Protein AF-A0A142VB92-F1 (afdb_monomer_lite)

Sequence (107 aa):
MKLERKHGIGIMALSCLILTGAVLIFISVPDWGNFIGSYFQGVNPDEYSPQVAPLLSTWKSLFSPLLAQVGGYMKAAGIFGGCALSIMGLIAMFVGINIVRQSAKSI

pLDDT: mean 87.99, std 8.46, range [51.44, 96.62]

Organism: NCBI:txid61435

Secondary structure (DSSP, 8-state):
-PPPHHHHHHHHHHHHHHHHHHHHHHHHHHHHHHHHHHTTTT--GGGS-TTTHHHHHHHHHHHHHHHHHHHHHHHHHHHHHHHHHHHHHHHHHHHHHHHHHHHHTT-

Structure (mmCIF, N/CA/C/O backbone):
data_AF-A0A142VB92-F1
#
_entry.id   AF-A0A142VB92-F1
#
loop_
_atom_site.group_PDB
_atom_site.id
_atom_site.type_symbol
_atom_site.label_atom_id
_atom_site.label_alt_id
_atom_sit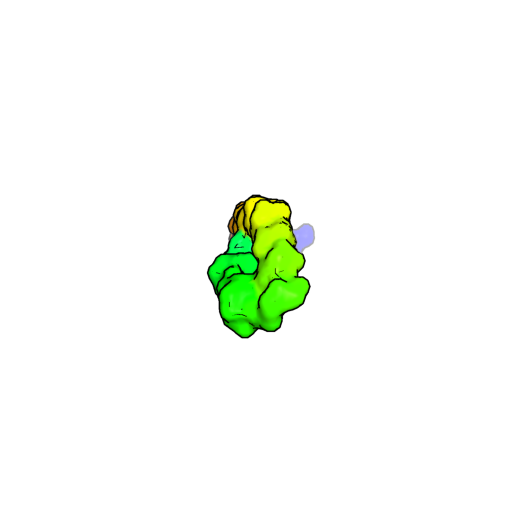e.label_comp_id
_atom_site.label_asym_id
_atom_site.label_entity_id
_atom_site.label_seq_id
_atom_site.pdbx_PDB_ins_code
_atom_site.Cartn_x
_atom_site.Cartn_y
_atom_site.Cartn_z
_atom_site.occupancy
_atom_site.B_iso_or_equiv
_atom_site.auth_seq_id
_atom_site.auth_comp_id
_atom_site.auth_asym_id
_atom_site.auth_atom_id
_atom_site.pdbx_PDB_model_num
ATOM 1 N N . MET A 1 1 ? -21.132 11.932 30.381 1.00 51.44 1 MET A N 1
ATOM 2 C CA . MET A 1 1 ? -21.946 11.028 29.534 1.00 51.44 1 MET A CA 1
ATOM 3 C C . MET A 1 1 ? -21.346 9.631 29.589 1.00 51.44 1 MET A C 1
ATOM 5 O O . MET A 1 1 ? -20.158 9.509 29.322 1.00 51.44 1 MET A O 1
ATOM 9 N N . LYS A 1 2 ? -22.111 8.593 29.954 1.00 62.03 2 LYS A N 1
ATOM 10 C CA . LYS A 1 2 ? -21.659 7.200 29.781 1.00 62.03 2 LYS A CA 1
ATOM 11 C C . LYS A 1 2 ? -21.775 6.857 28.295 1.00 62.03 2 LYS A C 1
ATOM 13 O O . LYS A 1 2 ? -22.870 6.941 27.751 1.00 62.03 2 LYS A O 1
ATOM 18 N 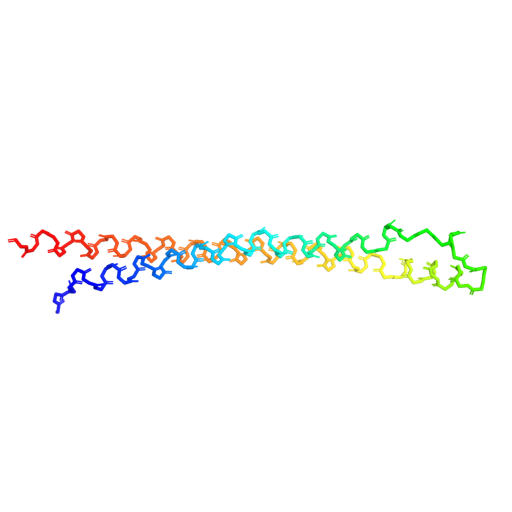N . LEU A 1 3 ? -20.669 6.509 27.636 1.00 72.25 3 LEU A N 1
ATOM 19 C CA . LEU A 1 3 ? -20.750 5.965 26.282 1.00 72.25 3 LEU A CA 1
ATOM 20 C C . LEU A 1 3 ? -21.406 4.585 26.339 1.00 72.25 3 LEU A C 1
ATOM 22 O O . LEU A 1 3 ? -20.942 3.693 27.050 1.00 72.25 3 LEU A O 1
ATOM 26 N N . GLU A 1 4 ? -22.481 4.410 25.577 1.00 84.19 4 GLU A N 1
ATOM 27 C CA . GLU A 1 4 ? -23.130 3.107 25.466 1.00 84.19 4 GLU A CA 1
ATOM 28 C C . GLU A 1 4 ? -22.254 2.110 24.703 1.00 84.19 4 GLU A C 1
ATOM 30 O O . GLU A 1 4 ? -21.532 2.476 23.771 1.00 84.19 4 GLU A O 1
ATOM 35 N N . ARG A 1 5 ? -22.413 0.821 25.021 1.00 84.94 5 ARG A N 1
ATOM 36 C CA . ARG A 1 5 ? -21.722 -0.299 24.364 1.00 84.94 5 ARG A CA 1
ATOM 37 C C . ARG A 1 5 ? -21.826 -0.270 22.832 1.00 84.94 5 ARG A C 1
ATOM 39 O O . ARG A 1 5 ? -20.873 -0.644 22.153 1.00 84.94 5 ARG A O 1
ATOM 46 N N . LYS A 1 6 ? -22.953 0.212 22.291 1.00 87.94 6 LYS A N 1
ATOM 47 C CA . LYS A 1 6 ? -23.203 0.354 20.845 1.00 87.94 6 LYS A CA 1
ATOM 48 C C . LYS A 1 6 ? -22.173 1.255 20.153 1.00 87.94 6 LYS A C 1
ATOM 50 O O . LYS A 1 6 ? -21.732 0.932 19.056 1.00 87.94 6 LYS A O 1
ATOM 55 N N . HIS A 1 7 ? -21.729 2.325 20.816 1.00 88.00 7 HIS A N 1
ATOM 56 C CA . HIS A 1 7 ? -20.701 3.224 20.285 1.00 88.00 7 HIS A CA 1
ATOM 57 C C . HIS A 1 7 ? -19.342 2.525 20.195 1.00 88.00 7 HIS A C 1
ATOM 59 O O . HIS A 1 7 ? -18.650 2.653 19.190 1.00 88.00 7 HIS A O 1
ATOM 65 N N . GLY A 1 8 ? -18.984 1.731 21.210 1.00 87.56 8 GLY A N 1
ATOM 66 C CA . GLY A 1 8 ? -17.751 0.943 21.194 1.00 87.56 8 GLY A CA 1
ATOM 67 C C . GLY A 1 8 ? -17.730 -0.083 20.057 1.00 87.56 8 GLY A C 1
ATOM 68 O O . GLY A 1 8 ? -16.736 -0.178 19.344 1.00 87.56 8 GLY A O 1
ATOM 69 N N . ILE A 1 9 ? -18.851 -0.778 19.823 1.00 91.31 9 ILE A N 1
ATOM 70 C CA . ILE A 1 9 ? -19.001 -1.707 18.689 1.00 91.31 9 ILE A CA 1
ATOM 71 C C . ILE A 1 9 ? -18.878 -0.966 17.350 1.00 91.31 9 ILE A C 1
ATOM 73 O O . ILE A 1 9 ? -18.169 -1.434 16.464 1.00 91.31 9 ILE A O 1
ATOM 77 N N . GLY A 1 10 ? -19.511 0.204 17.209 1.00 92.88 10 GLY A N 1
ATOM 78 C CA . GLY A 1 10 ? -19.402 1.022 15.997 1.00 92.88 10 GLY A CA 1
ATOM 79 C C . GLY A 1 10 ? -17.961 1.448 15.693 1.00 92.88 10 GLY A C 1
ATOM 80 O O . GLY A 1 10 ? -17.509 1.334 14.556 1.00 92.88 10 GLY A O 1
ATOM 81 N N . ILE A 1 11 ? -17.208 1.856 16.717 1.00 92.88 11 ILE A N 1
ATOM 82 C CA . ILE A 1 11 ? -15.789 2.220 16.584 1.00 92.88 11 ILE A CA 1
ATOM 83 C C . ILE A 1 11 ? -14.937 1.003 16.187 1.00 92.88 11 ILE A C 1
ATOM 85 O O . ILE A 1 11 ? -14.054 1.129 15.341 1.00 92.88 11 ILE A O 1
ATOM 89 N N . MET A 1 12 ? -15.216 -0.179 16.746 1.00 92.88 12 MET A N 1
ATOM 90 C CA . MET A 1 12 ? -14.535 -1.420 16.350 1.00 92.88 12 MET A CA 1
ATOM 91 C C . MET A 1 12 ? -14.863 -1.833 14.907 1.00 92.88 12 MET A C 1
ATOM 93 O O . MET A 1 12 ? -13.997 -2.324 14.193 1.00 92.88 12 MET A O 1
ATOM 97 N N . ALA A 1 13 ? -16.097 -1.628 14.442 1.00 94.94 13 ALA A N 1
ATOM 98 C CA . ALA A 1 13 ? -16.445 -1.894 13.047 1.00 94.94 13 ALA A CA 1
ATOM 99 C C . ALA A 1 13 ? -15.692 -0.946 12.097 1.00 94.94 13 ALA A C 1
ATOM 101 O O . ALA A 1 13 ? -15.120 -1.389 11.101 1.00 94.94 13 ALA A O 1
ATOM 102 N N . LEU A 1 14 ? -15.626 0.345 12.439 1.00 94.25 14 LEU A N 1
ATOM 103 C CA . LEU A 1 14 ? -14.852 1.327 11.682 1.00 94.25 14 LEU A CA 1
ATOM 104 C C . LEU A 1 14 ? -13.357 0.981 11.659 1.00 94.25 14 LEU A C 1
ATOM 106 O O . LEU A 1 14 ? -12.726 1.087 10.609 1.00 94.25 14 LEU A O 1
ATOM 110 N N . SER A 1 15 ? -12.786 0.532 12.780 1.00 94.56 15 SER A N 1
ATOM 111 C CA . SER A 1 15 ? -11.376 0.137 12.818 1.00 94.56 15 SER A CA 1
ATOM 112 C C . SER A 1 15 ? -11.087 -1.057 11.908 1.00 94.56 15 SER A C 1
ATOM 114 O O . SER A 1 15 ? -10.092 -1.031 11.186 1.00 94.56 15 SER A O 1
ATOM 116 N N . CYS A 1 16 ? -11.974 -2.056 11.861 1.00 95.19 16 CYS A N 1
ATOM 117 C CA . CYS A 1 16 ? -11.867 -3.169 10.916 1.00 95.19 16 CYS A CA 1
ATOM 118 C C . CYS A 1 16 ? -11.870 -2.690 9.458 1.00 95.19 16 CYS A C 1
ATOM 120 O O . CYS A 1 16 ? -11.076 -3.182 8.654 1.00 95.19 16 CYS A O 1
ATOM 122 N N . LEU A 1 17 ? -12.718 -1.716 9.109 1.00 96.31 17 LEU A N 1
ATOM 123 C CA . LEU A 1 17 ? -12.743 -1.141 7.760 1.00 96.31 17 LEU A CA 1
ATOM 124 C C . LEU A 1 17 ? -11.436 -0.410 7.429 1.00 96.31 17 LEU A C 1
ATOM 126 O O . LEU A 1 17 ? -10.878 -0.618 6.352 1.00 96.31 17 LEU A O 1
ATOM 130 N N . ILE A 1 18 ? -10.907 0.386 8.363 1.00 95.00 18 ILE A N 1
ATOM 131 C CA . ILE A 1 18 ? -9.627 1.093 8.190 1.00 95.00 18 ILE A CA 1
ATOM 132 C C . ILE A 1 18 ? -8.476 0.097 8.002 1.00 95.00 18 ILE A C 1
ATOM 134 O O . ILE A 1 18 ? -7.668 0.260 7.088 1.00 95.00 18 ILE A O 1
ATOM 138 N N . LEU A 1 19 ? -8.416 -0.954 8.825 1.00 95.44 19 LEU A N 1
ATOM 139 C CA . LEU A 1 19 ? -7.394 -2.000 8.719 1.00 95.44 19 LEU A CA 1
ATOM 140 C C . LEU A 1 19 ? -7.500 -2.766 7.397 1.00 95.44 19 LEU A C 1
ATOM 142 O O . LEU A 1 19 ? -6.484 -3.042 6.766 1.00 95.44 19 LEU A O 1
ATOM 146 N N . THR A 1 20 ? -8.720 -3.046 6.938 1.00 95.81 20 THR A N 1
ATOM 147 C CA . THR A 1 20 ? -8.947 -3.656 5.619 1.00 95.81 20 THR A CA 1
ATOM 148 C C . THR A 1 20 ? -8.414 -2.750 4.508 1.00 95.81 20 THR A C 1
ATOM 150 O O . THR A 1 20 ? -7.687 -3.212 3.631 1.00 95.81 20 THR A O 1
ATOM 153 N N . GLY A 1 21 ? -8.694 -1.445 4.576 1.00 93.94 21 GLY A N 1
ATOM 154 C CA . GLY A 1 21 ? -8.138 -0.459 3.647 1.00 93.94 21 GLY A CA 1
ATOM 155 C C . GLY A 1 21 ? -6.607 -0.404 3.672 1.00 93.94 21 GLY A C 1
ATOM 156 O O . GLY A 1 21 ? -5.979 -0.342 2.617 1.00 93.94 21 GLY A O 1
ATOM 157 N N . ALA A 1 22 ? -5.995 -0.499 4.856 1.00 94.25 22 ALA A N 1
ATOM 158 C CA . ALA A 1 22 ? -4.542 -0.551 4.997 1.00 94.25 22 ALA A CA 1
ATOM 159 C C . ALA A 1 22 ? -3.942 -1.777 4.287 1.00 94.25 22 ALA A C 1
ATOM 161 O O . ALA A 1 22 ? -2.970 -1.641 3.546 1.00 94.25 22 ALA A O 1
ATOM 162 N N . VAL A 1 23 ? -4.556 -2.954 4.452 1.00 94.56 23 VAL A N 1
ATOM 163 C CA . VAL A 1 23 ? -4.147 -4.187 3.755 1.00 94.56 23 VAL A CA 1
ATOM 164 C C . VAL A 1 23 ? -4.280 -4.036 2.240 1.00 94.56 23 VAL A C 1
ATOM 166 O O . VAL A 1 23 ? -3.350 -4.374 1.510 1.00 94.56 23 VAL A O 1
ATOM 169 N N . LEU A 1 24 ? -5.392 -3.474 1.757 1.00 94.88 24 LEU A N 1
ATOM 170 C CA . LEU A 1 24 ? -5.583 -3.229 0.324 1.00 94.88 24 LEU A CA 1
ATOM 171 C C . LEU A 1 24 ? -4.510 -2.298 -0.249 1.00 94.88 24 LEU A C 1
ATOM 173 O O . LEU A 1 24 ? -4.044 -2.530 -1.365 1.00 94.88 24 LEU A O 1
ATOM 177 N N . ILE A 1 25 ? -4.090 -1.281 0.508 1.00 93.06 25 ILE A N 1
ATOM 178 C CA . ILE A 1 25 ? -3.014 -0.364 0.108 1.00 93.06 25 ILE A CA 1
ATOM 179 C C . ILE A 1 25 ? -1.659 -1.071 0.084 1.00 93.06 25 ILE A C 1
ATOM 181 O O . ILE A 1 25 ? -0.915 -0.888 -0.880 1.00 93.06 25 ILE A O 1
ATOM 185 N N . PHE A 1 26 ? -1.353 -1.901 1.087 1.00 91.81 26 PHE A N 1
ATOM 186 C CA . PHE A 1 26 ? -0.105 -2.670 1.131 1.00 91.81 26 PHE A CA 1
ATOM 187 C C . PHE A 1 26 ? 0.059 -3.632 -0.044 1.00 91.81 26 PHE A C 1
ATOM 189 O O . PHE A 1 26 ? 1.189 -3.919 -0.426 1.00 91.81 26 PHE A O 1
ATOM 196 N N . ILE A 1 27 ? -1.042 -4.119 -0.611 1.00 92.06 27 ILE A N 1
ATOM 197 C CA . ILE A 1 27 ? -1.011 -4.999 -1.780 1.00 92.06 27 ILE A CA 1
ATOM 198 C C . ILE A 1 27 ? -1.004 -4.153 -3.058 1.00 92.06 27 ILE A C 1
ATOM 200 O O . ILE A 1 27 ? -0.049 -4.161 -3.830 1.00 92.06 27 ILE A O 1
ATOM 204 N N . SER A 1 28 ? -2.045 -3.343 -3.247 1.00 92.56 28 SER A N 1
ATOM 205 C CA . SER A 1 28 ? -2.323 -2.714 -4.541 1.00 92.56 28 SER A CA 1
ATOM 206 C C . SER A 1 28 ? -1.280 -1.667 -4.926 1.00 92.56 28 SER A C 1
ATOM 208 O O . SER A 1 28 ? -0.876 -1.598 -6.083 1.00 92.56 28 SER A O 1
ATOM 210 N N . VAL A 1 29 ? -0.838 -0.824 -3.986 1.00 92.00 29 VAL A N 1
ATOM 211 C CA . VAL A 1 29 ? 0.049 0.302 -4.325 1.00 92.00 29 VAL A CA 1
ATOM 212 C C . VAL A 1 29 ? 1.461 -0.179 -4.690 1.00 92.00 29 VAL A C 1
ATOM 214 O O . VAL A 1 29 ? 1.980 0.264 -5.721 1.00 92.00 29 VAL A O 1
ATOM 217 N N . PRO A 1 30 ? 2.093 -1.102 -3.936 1.00 90.81 30 PRO A N 1
ATOM 218 C CA . PRO A 1 30 ? 3.363 -1.686 -4.352 1.00 90.81 30 PRO A CA 1
ATOM 219 C C . PRO A 1 30 ? 3.285 -2.468 -5.664 1.00 90.81 30 PRO A C 1
ATOM 221 O O . PRO A 1 30 ? 4.221 -2.368 -6.460 1.00 90.81 30 PRO A O 1
ATOM 224 N N . ASP A 1 31 ? 2.184 -3.179 -5.924 1.00 92.25 31 ASP A N 1
ATOM 225 C CA . ASP A 1 31 ? 1.970 -3.900 -7.185 1.00 92.25 31 ASP A CA 1
ATOM 226 C C . ASP A 1 31 ? 1.887 -2.949 -8.382 1.00 92.25 31 ASP A C 1
ATOM 228 O O . ASP A 1 31 ? 2.564 -3.157 -9.392 1.00 92.25 31 ASP A O 1
ATOM 232 N N . TRP A 1 32 ? 1.162 -1.837 -8.248 1.00 91.12 32 TRP A N 1
ATOM 233 C CA . TRP A 1 32 ? 1.170 -0.774 -9.255 1.00 91.12 32 TRP A CA 1
ATOM 234 C C . TRP A 1 32 ? 2.563 -0.166 -9.448 1.00 91.12 32 TRP A C 1
ATOM 236 O O . TRP A 1 32 ? 2.985 0.071 -10.581 1.00 91.12 32 TRP A O 1
ATOM 246 N N . GLY A 1 33 ? 3.313 0.044 -8.364 1.00 90.00 33 GLY A N 1
ATOM 247 C CA . GLY A 1 33 ? 4.694 0.519 -8.446 1.00 90.00 33 GLY A CA 1
ATOM 248 C C . GLY A 1 33 ? 5.635 -0.480 -9.134 1.00 90.00 33 GLY A C 1
ATOM 249 O O . GLY A 1 33 ? 6.527 -0.072 -9.877 1.00 90.00 33 GLY A O 1
ATOM 250 N N . ASN A 1 34 ? 5.438 -1.786 -8.924 1.00 90.62 34 ASN A N 1
ATOM 251 C CA . ASN A 1 34 ? 6.144 -2.850 -9.646 1.00 90.62 34 ASN A CA 1
ATOM 252 C C . ASN A 1 34 ? 5.838 -2.792 -11.142 1.00 90.62 34 ASN A C 1
ATOM 254 O O . ASN A 1 34 ? 6.770 -2.759 -11.942 1.00 90.62 34 ASN A O 1
ATOM 258 N N . PHE A 1 35 ? 4.554 -2.737 -11.497 1.00 90.50 35 PHE A N 1
ATOM 259 C CA . PHE A 1 35 ? 4.092 -2.694 -12.882 1.00 90.50 35 PHE A CA 1
ATOM 260 C C . PHE A 1 35 ? 4.656 -1.492 -13.646 1.00 90.50 35 PHE A C 1
ATOM 262 O O . PHE A 1 35 ? 5.206 -1.642 -14.735 1.00 90.50 35 PHE A O 1
ATOM 269 N N . ILE A 1 36 ? 4.575 -0.296 -13.058 1.00 89.25 36 ILE A N 1
ATOM 270 C CA . ILE A 1 36 ? 5.099 0.919 -13.690 1.00 89.25 36 ILE A CA 1
ATOM 271 C C . ILE A 1 36 ? 6.620 0.831 -13.839 1.00 89.25 36 ILE A C 1
ATOM 273 O O . ILE A 1 36 ? 7.150 1.124 -14.910 1.00 89.25 36 ILE A O 1
ATOM 277 N N . GLY A 1 37 ? 7.327 0.371 -12.803 1.00 88.69 37 GLY A N 1
ATOM 278 C CA . GLY A 1 37 ? 8.783 0.249 -12.839 1.00 88.69 37 GLY A CA 1
ATOM 279 C C . GLY A 1 37 ? 9.307 -0.770 -13.856 1.00 88.69 37 GLY A C 1
ATOM 280 O O . GLY A 1 37 ? 10.422 -0.608 -14.353 1.00 88.69 37 GLY A O 1
ATOM 281 N N . SER A 1 38 ? 8.518 -1.793 -14.195 1.00 88.25 38 SER A N 1
ATOM 282 C CA . SER A 1 38 ? 8.890 -2.832 -15.163 1.00 88.25 38 SER A CA 1
ATOM 283 C C . SER A 1 38 ? 8.324 -2.615 -16.570 1.00 88.25 38 SER A C 1
ATOM 285 O O . SER A 1 38 ? 8.643 -3.398 -17.465 1.00 88.25 38 SER A O 1
ATOM 287 N N . TYR A 1 39 ? 7.554 -1.545 -16.805 1.00 86.19 39 TYR A N 1
ATOM 288 C CA . TYR A 1 39 ? 6.798 -1.326 -18.046 1.00 86.19 39 TYR A CA 1
ATOM 289 C C . TYR A 1 39 ? 7.630 -1.508 -19.329 1.00 86.19 39 TYR A C 1
ATOM 291 O O . TYR A 1 39 ? 7.210 -2.193 -20.257 1.00 86.19 39 TYR A O 1
ATOM 299 N N . PHE A 1 40 ? 8.849 -0.958 -19.374 1.00 83.44 40 PHE A N 1
ATOM 300 C CA . PHE A 1 40 ? 9.735 -1.077 -20.541 1.00 83.44 40 PHE A CA 1
ATOM 301 C C . PHE A 1 40 ? 10.691 -2.279 -20.506 1.00 83.44 40 PHE A C 1
ATOM 303 O O . PHE A 1 40 ? 11.392 -2.526 -21.491 1.00 83.44 40 PHE A O 1
ATOM 310 N N . GLN A 1 41 ? 10.745 -3.040 -19.410 1.00 80.06 41 GLN A N 1
ATOM 311 C CA . GLN A 1 41 ? 11.625 -4.211 -19.314 1.00 80.06 41 GLN A CA 1
ATOM 312 C C . GLN A 1 41 ? 11.163 -5.342 -20.238 1.00 80.06 41 GLN A C 1
ATOM 314 O O . GLN A 1 41 ? 12.004 -6.005 -20.836 1.00 80.06 41 GLN A O 1
ATOM 319 N N . GLY A 1 42 ? 9.848 -5.502 -20.417 1.00 73.62 42 GLY A N 1
ATOM 320 C CA . GLY A 1 42 ? 9.263 -6.488 -21.331 1.00 73.62 42 GLY A CA 1
ATOM 321 C C . GLY A 1 42 ? 9.252 -6.069 -22.803 1.00 73.62 42 GLY A C 1
ATOM 322 O O . GLY A 1 42 ? 8.848 -6.849 -23.655 1.00 73.62 42 GLY A O 1
ATOM 323 N N . VAL A 1 43 ? 9.678 -4.844 -23.124 1.00 77.69 43 VAL A N 1
ATOM 324 C CA . VAL A 1 43 ? 9.683 -4.362 -24.505 1.00 77.69 43 VAL A CA 1
ATOM 325 C C . VAL A 1 43 ? 11.013 -4.715 -25.163 1.00 77.69 43 VAL A C 1
ATOM 327 O O . VAL A 1 43 ? 12.052 -4.131 -24.826 1.00 77.69 43 VAL A O 1
ATOM 330 N N . ASN A 1 44 ? 10.966 -5.644 -26.117 1.00 78.19 44 ASN A N 1
ATOM 331 C CA . ASN A 1 44 ? 12.070 -5.981 -27.005 1.00 78.19 44 ASN A CA 1
ATOM 332 C C . ASN A 1 44 ? 11.895 -5.260 -28.358 1.00 78.19 44 ASN A C 1
ATOM 334 O O . ASN A 1 44 ? 11.003 -5.633 -29.116 1.00 78.19 44 ASN A O 1
ATOM 338 N N . PRO A 1 45 ? 12.692 -4.222 -28.676 1.00 73.81 45 PRO A N 1
ATOM 339 C CA . PRO A 1 45 ? 12.543 -3.454 -29.916 1.00 73.81 45 PRO A CA 1
ATOM 340 C C . PRO A 1 45 ? 12.677 -4.297 -31.192 1.00 73.81 45 PRO A C 1
ATOM 342 O O . PRO A 1 45 ? 12.108 -3.920 -32.213 1.00 73.81 45 PRO A O 1
ATOM 345 N N . ASP A 1 46 ? 13.380 -5.430 -31.121 1.00 75.56 46 ASP A N 1
ATOM 346 C CA . ASP A 1 46 ? 13.657 -6.314 -32.260 1.00 75.56 46 ASP A CA 1
ATOM 347 C C . ASP A 1 46 ? 12.426 -7.118 -32.714 1.00 75.56 46 ASP A C 1
ATOM 349 O O . ASP A 1 46 ? 12.391 -7.637 -33.827 1.00 75.56 46 ASP A O 1
ATOM 353 N N . GLU A 1 47 ? 11.393 -7.199 -31.872 1.00 82.62 47 GLU A N 1
ATOM 354 C CA . GLU A 1 47 ? 10.108 -7.833 -32.199 1.00 82.62 47 GLU A CA 1
ATOM 355 C C . GLU A 1 47 ? 9.164 -6.894 -32.972 1.00 82.62 47 GLU A C 1
ATOM 357 O O . GLU A 1 47 ? 8.106 -7.315 -33.442 1.00 82.62 47 GLU A O 1
ATOM 362 N N . TYR A 1 48 ? 9.537 -5.619 -33.121 1.00 81.50 48 TYR A N 1
ATOM 363 C CA . TYR A 1 48 ? 8.737 -4.599 -33.795 1.00 81.50 48 TYR A CA 1
ATOM 364 C C . TYR A 1 48 ? 9.276 -4.299 -35.194 1.00 81.50 48 TYR A C 1
ATOM 366 O O . TYR A 1 48 ? 10.411 -4.614 -35.546 1.00 81.50 48 TYR A O 1
ATOM 374 N N . SER A 1 49 ? 8.447 -3.658 -36.022 1.00 83.81 49 SER A N 1
ATOM 375 C CA . SER A 1 49 ? 8.862 -3.288 -37.372 1.00 83.81 49 SER A CA 1
ATOM 376 C C . SER A 1 49 ? 10.114 -2.385 -37.344 1.00 83.81 49 SER A C 1
ATOM 378 O O . SER A 1 49 ? 10.244 -1.533 -36.456 1.00 83.81 49 SER A O 1
ATOM 380 N N . PRO A 1 50 ? 11.024 -2.492 -38.335 1.00 81.62 50 PRO A N 1
ATOM 381 C CA . PRO A 1 50 ? 12.299 -1.759 -38.345 1.00 81.62 50 PRO A CA 1
ATOM 382 C C . PRO A 1 50 ? 12.160 -0.230 -38.285 1.00 81.62 50 PRO A C 1
ATOM 384 O O . PRO A 1 50 ? 13.080 0.475 -37.885 1.00 81.62 50 PRO A O 1
ATOM 387 N N . GLN A 1 51 ? 11.000 0.291 -38.683 1.00 83.12 51 GLN A N 1
ATOM 388 C CA . GLN A 1 51 ? 10.667 1.717 -38.648 1.00 83.12 51 GLN A CA 1
ATOM 389 C C . GLN A 1 51 ? 10.346 2.209 -37.227 1.00 83.12 51 GLN A C 1
ATOM 391 O O . GLN A 1 51 ? 10.490 3.391 -36.929 1.00 83.12 51 GLN A O 1
ATOM 396 N N . VAL A 1 52 ? 9.913 1.303 -36.349 1.00 82.31 52 VAL A N 1
ATOM 397 C CA . VAL A 1 52 ? 9.384 1.596 -35.011 1.00 82.31 52 VAL A CA 1
ATOM 398 C C . VAL A 1 52 ? 10.403 1.225 -33.922 1.00 82.31 52 VAL A C 1
ATOM 400 O O . VAL A 1 52 ? 10.476 1.898 -32.892 1.00 82.31 52 VAL A O 1
ATOM 403 N N . ALA A 1 53 ? 11.279 0.252 -34.194 1.00 82.50 53 ALA A N 1
ATOM 404 C CA . ALA A 1 53 ? 12.401 -0.144 -33.339 1.00 82.50 53 ALA A CA 1
ATOM 405 C C . ALA A 1 53 ? 13.282 1.022 -32.815 1.00 82.50 53 ALA A C 1
ATOM 407 O O . ALA A 1 53 ? 13.505 1.087 -31.601 1.00 82.50 53 ALA A O 1
ATOM 408 N N . PRO A 1 54 ? 13.751 1.990 -33.638 1.00 83.62 54 PRO A N 1
ATOM 409 C CA . PRO A 1 54 ? 14.578 3.095 -33.134 1.00 83.62 54 PRO A CA 1
ATOM 410 C C . PRO A 1 54 ? 13.801 4.043 -32.210 1.00 83.62 54 PRO A C 1
ATOM 412 O O . PRO A 1 54 ? 14.356 4.582 -31.247 1.00 83.62 54 PRO A O 1
ATOM 415 N N . LEU A 1 55 ? 12.500 4.218 -32.462 1.00 85.19 55 LEU A N 1
ATOM 416 C CA . LEU A 1 55 ? 11.630 5.042 -31.631 1.00 85.19 55 LEU A CA 1
ATOM 417 C C . LEU A 1 55 ? 11.416 4.380 -30.261 1.00 85.19 55 LEU A C 1
ATOM 419 O O . LEU A 1 55 ? 11.613 5.028 -29.236 1.00 85.19 55 LEU A O 1
ATOM 423 N N . LEU A 1 56 ? 11.130 3.074 -30.223 1.00 84.00 56 LEU A N 1
ATOM 424 C CA . LEU A 1 56 ? 11.009 2.318 -28.969 1.00 84.00 56 LEU A CA 1
ATOM 425 C C . LEU A 1 56 ? 12.310 2.257 -28.172 1.00 84.00 56 LEU A C 1
ATOM 427 O O . LEU A 1 56 ? 12.269 2.395 -26.952 1.00 84.00 56 LEU A O 1
ATOM 431 N N . SER A 1 57 ? 13.451 2.096 -28.839 1.00 84.12 57 SER A N 1
ATOM 432 C CA . SER A 1 57 ? 14.775 2.165 -28.209 1.00 84.12 57 SER A CA 1
ATOM 433 C C . SER A 1 57 ? 14.986 3.504 -27.492 1.00 84.12 57 SER A C 1
ATOM 435 O O . SER A 1 57 ? 15.325 3.540 -26.305 1.00 84.12 57 SER A O 1
ATOM 437 N N . THR A 1 58 ? 14.683 4.608 -28.180 1.00 87.00 58 THR A N 1
ATOM 438 C CA . THR A 1 58 ? 14.824 5.964 -27.634 1.00 87.00 58 THR A CA 1
ATOM 439 C C . THR A 1 58 ? 13.890 6.178 -26.443 1.00 87.00 58 THR A C 1
ATOM 441 O O . THR A 1 58 ? 14.313 6.648 -25.387 1.00 87.00 58 THR A O 1
ATOM 444 N N . TRP A 1 59 ? 12.626 5.773 -26.572 1.00 86.56 59 TRP A N 1
ATOM 445 C CA . TRP A 1 59 ? 11.641 5.885 -25.496 1.00 86.56 59 TRP A CA 1
ATOM 446 C C . TRP A 1 59 ? 12.008 5.031 -24.283 1.00 86.56 59 TRP A C 1
ATOM 448 O O . TRP A 1 59 ? 11.952 5.516 -23.153 1.00 86.56 59 TRP A O 1
ATOM 458 N N . LYS A 1 60 ? 12.450 3.790 -24.503 1.00 86.38 60 LYS A N 1
ATOM 459 C CA . LYS A 1 60 ? 12.933 2.903 -23.443 1.00 86.38 60 LYS A CA 1
ATOM 460 C C . LYS A 1 60 ? 14.115 3.530 -22.708 1.00 86.38 60 LYS A C 1
ATOM 462 O O . LYS A 1 60 ? 14.099 3.574 -21.482 1.00 86.38 60 LYS A O 1
ATOM 467 N N . SER A 1 61 ? 15.096 4.075 -23.425 1.00 87.31 61 S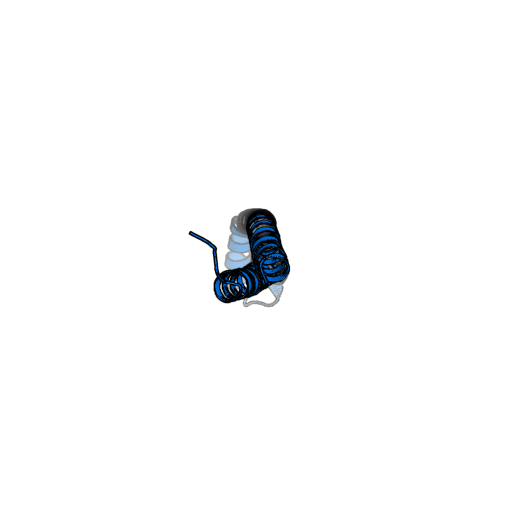ER A N 1
ATOM 468 C CA . SER A 1 61 ? 16.261 4.714 -22.803 1.00 87.31 61 SER A CA 1
ATOM 469 C C . SER A 1 61 ? 15.893 5.941 -21.965 1.00 87.31 61 SER A C 1
ATOM 471 O O . SER A 1 61 ? 16.475 6.144 -20.901 1.00 87.31 61 SER A O 1
ATOM 473 N N . LEU A 1 62 ? 14.956 6.767 -22.435 1.00 88.50 62 LEU A N 1
ATOM 474 C CA . LEU A 1 62 ? 14.586 8.012 -21.758 1.00 88.50 62 LEU A CA 1
ATOM 475 C C . LEU A 1 62 ? 13.649 7.773 -20.570 1.00 88.50 62 LEU A C 1
ATOM 477 O O . LEU A 1 62 ? 13.851 8.333 -19.493 1.00 88.50 62 LEU A O 1
ATOM 481 N N . PHE A 1 63 ? 12.628 6.936 -20.750 1.00 89.44 63 PHE A N 1
ATOM 482 C CA . PHE A 1 63 ? 11.552 6.790 -19.772 1.00 89.44 63 PHE A CA 1
ATOM 483 C C . PHE A 1 63 ? 11.747 5.620 -18.810 1.00 89.44 63 PHE A C 1
ATOM 485 O O . PHE A 1 63 ? 11.216 5.678 -17.704 1.00 89.44 63 PHE A O 1
ATOM 492 N N . SER A 1 64 ? 12.522 4.583 -19.150 1.00 88.50 64 SER A N 1
ATOM 493 C CA . SER A 1 64 ? 12.759 3.462 -18.226 1.00 88.50 64 SER A CA 1
ATOM 494 C C . SER A 1 64 ? 13.329 3.880 -16.861 1.00 88.50 64 SER A C 1
ATOM 496 O O . SER A 1 64 ? 12.795 3.399 -15.860 1.00 88.50 64 SER A O 1
ATOM 498 N N . PRO A 1 65 ? 14.363 4.743 -16.748 1.00 90.12 65 PRO A N 1
ATOM 499 C CA . PRO A 1 65 ? 14.863 5.154 -15.434 1.00 90.12 65 PRO A CA 1
ATOM 500 C C . PRO A 1 65 ? 13.832 5.990 -14.666 1.00 90.12 65 PRO A C 1
ATOM 502 O O . PRO A 1 65 ? 13.666 5.806 -13.460 1.00 90.12 65 PRO A O 1
ATOM 505 N N . LEU A 1 66 ? 13.085 6.849 -15.368 1.00 90.44 66 LEU A N 1
ATOM 506 C CA . LEU A 1 66 ? 12.027 7.661 -14.772 1.00 90.44 66 LEU A CA 1
ATOM 507 C C . LEU A 1 66 ? 10.912 6.778 -14.198 1.00 90.44 66 LEU A C 1
ATOM 509 O O . LEU A 1 66 ? 10.523 6.947 -13.045 1.00 90.44 66 LEU A O 1
ATOM 513 N N . LEU A 1 67 ? 10.423 5.807 -14.971 1.00 91.12 67 LEU A N 1
ATOM 514 C CA . LEU A 1 67 ? 9.369 4.896 -14.529 1.00 91.12 67 LEU A CA 1
ATOM 515 C C . LEU A 1 67 ? 9.835 3.983 -13.392 1.00 91.12 67 LEU A C 1
ATOM 517 O O . LEU A 1 67 ? 9.070 3.750 -12.458 1.00 91.12 67 LEU A O 1
ATOM 521 N N . ALA A 1 68 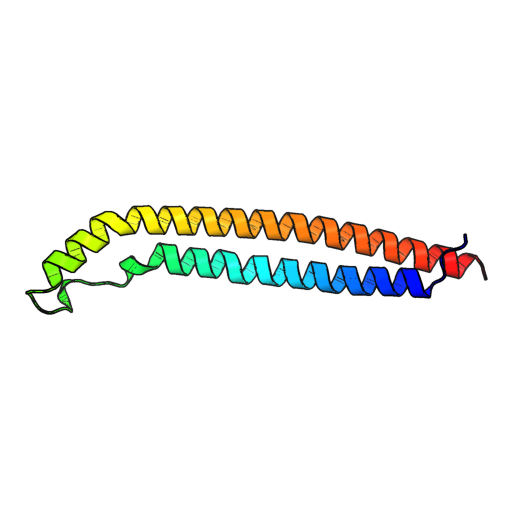? 11.088 3.522 -13.414 1.00 91.56 68 ALA A N 1
ATOM 522 C CA . ALA A 1 68 ? 11.667 2.776 -12.298 1.00 91.56 68 ALA A CA 1
ATOM 523 C C . ALA A 1 68 ? 11.676 3.610 -11.006 1.00 91.56 68 ALA A C 1
ATOM 525 O O . ALA A 1 68 ? 11.306 3.112 -9.939 1.00 91.56 68 ALA A O 1
ATOM 526 N N . GLN A 1 69 ? 12.033 4.892 -11.104 1.00 93.25 69 GLN A N 1
ATOM 527 C CA . GLN A 1 69 ? 12.042 5.807 -9.967 1.00 93.25 69 GLN A CA 1
ATOM 528 C C . GLN A 1 69 ? 10.623 6.107 -9.458 1.00 93.25 69 GLN A C 1
ATOM 530 O O . GLN A 1 69 ? 10.373 6.023 -8.254 1.00 93.25 69 GLN A O 1
ATOM 535 N N . VAL A 1 70 ? 9.674 6.384 -10.359 1.00 92.12 70 VAL A N 1
ATOM 536 C CA . VAL A 1 70 ? 8.253 6.582 -10.019 1.00 92.12 70 VAL A CA 1
ATOM 537 C C . VAL A 1 70 ? 7.679 5.334 -9.350 1.00 92.12 70 VAL A C 1
ATOM 539 O O . VAL A 1 70 ? 7.065 5.436 -8.289 1.00 92.12 70 VAL A O 1
ATOM 542 N N . GLY A 1 71 ? 7.942 4.150 -9.907 1.00 91.31 71 GLY A N 1
ATOM 543 C CA . GLY A 1 71 ? 7.535 2.875 -9.324 1.00 91.31 71 GLY A CA 1
ATOM 544 C C . GLY A 1 71 ? 8.112 2.654 -7.923 1.00 91.31 71 GLY A C 1
ATOM 545 O O . GLY A 1 71 ? 7.405 2.203 -7.020 1.00 91.31 71 GLY A O 1
ATOM 546 N N . GLY A 1 72 ? 9.373 3.040 -7.705 1.00 91.19 72 GLY A N 1
ATOM 547 C CA . GLY A 1 72 ? 10.015 3.042 -6.389 1.00 91.19 72 GLY A CA 1
ATOM 548 C C . GLY A 1 72 ? 9.324 3.967 -5.381 1.00 91.19 72 GLY A C 1
ATOM 549 O O . GLY A 1 72 ? 9.002 3.536 -4.271 1.00 91.19 72 GLY A O 1
ATOM 550 N N . TYR A 1 73 ? 9.034 5.214 -5.767 1.00 93.31 73 TYR A N 1
ATOM 551 C CA . TYR A 1 73 ? 8.324 6.160 -4.899 1.00 93.31 73 TYR A CA 1
ATOM 552 C C . TYR A 1 73 ? 6.899 5.714 -4.584 1.00 93.31 73 TYR A C 1
ATOM 554 O O . TYR A 1 73 ? 6.464 5.842 -3.441 1.00 93.31 73 TYR A O 1
ATOM 562 N N . MET A 1 74 ? 6.188 5.140 -5.556 1.00 91.75 74 MET A N 1
ATOM 563 C CA . MET A 1 74 ? 4.849 4.599 -5.332 1.00 91.75 74 MET A CA 1
ATOM 564 C C . MET A 1 74 ? 4.863 3.481 -4.292 1.00 91.75 74 MET A C 1
ATOM 566 O O . MET A 1 74 ? 4.057 3.512 -3.365 1.00 91.75 74 MET A O 1
ATOM 570 N N . LYS A 1 75 ? 5.816 2.544 -4.371 1.00 91.50 75 LYS A N 1
ATOM 571 C CA . LYS A 1 75 ? 5.984 1.504 -3.342 1.00 91.50 75 LYS A CA 1
ATOM 572 C C . LYS A 1 75 ? 6.214 2.108 -1.962 1.00 91.50 75 LYS A C 1
ATOM 574 O O . LYS A 1 75 ? 5.537 1.725 -1.012 1.00 91.50 75 LYS A O 1
ATOM 579 N N . ALA A 1 76 ? 7.135 3.066 -1.852 1.00 91.00 76 ALA A N 1
ATOM 580 C CA . ALA A 1 76 ? 7.437 3.721 -0.582 1.00 91.00 76 ALA A CA 1
ATOM 581 C C . ALA A 1 76 ? 6.207 4.444 -0.004 1.00 91.00 76 ALA A C 1
ATOM 583 O O . ALA A 1 76 ? 5.900 4.290 1.179 1.00 91.00 76 ALA A O 1
ATOM 584 N N . ALA A 1 77 ? 5.463 5.168 -0.844 1.00 91.25 77 ALA A N 1
ATOM 585 C CA . ALA A 1 77 ? 4.226 5.839 -0.456 1.00 91.25 77 ALA A CA 1
ATOM 586 C C . ALA A 1 77 ? 3.139 4.842 -0.023 1.00 91.25 77 ALA A C 1
ATOM 588 O O . ALA A 1 77 ? 2.461 5.077 0.976 1.00 91.25 77 ALA A O 1
ATOM 589 N N . GLY A 1 78 ? 3.009 3.711 -0.723 1.00 91.00 78 GLY A N 1
ATOM 590 C CA . GLY A 1 78 ? 2.095 2.628 -0.364 1.00 91.00 78 GLY A CA 1
ATOM 591 C C . GLY A 1 78 ? 2.409 2.026 1.003 1.00 91.00 78 GLY A C 1
ATOM 592 O O . GLY A 1 78 ? 1.517 1.905 1.840 1.00 91.00 78 GLY A O 1
ATOM 593 N N . ILE A 1 79 ? 3.683 1.726 1.269 1.00 92.81 79 ILE A N 1
ATOM 594 C CA . ILE A 1 79 ? 4.124 1.202 2.570 1.00 92.81 79 ILE A CA 1
ATOM 595 C C . ILE A 1 79 ? 3.860 2.227 3.677 1.00 92.81 79 ILE A C 1
ATOM 597 O O . ILE A 1 79 ? 3.279 1.890 4.708 1.00 92.81 79 ILE A O 1
ATOM 601 N N . PHE A 1 80 ? 4.240 3.488 3.465 1.00 93.88 80 PHE A N 1
ATOM 602 C CA . PHE A 1 80 ? 4.030 4.544 4.453 1.00 93.88 80 PHE A CA 1
ATOM 603 C C . PHE A 1 80 ? 2.539 4.766 4.751 1.00 93.88 80 PHE A C 1
ATOM 605 O O . PHE A 1 80 ? 2.135 4.784 5.916 1.00 93.88 80 PHE A O 1
ATOM 612 N N . GLY A 1 81 ? 1.709 4.872 3.709 1.00 91.75 81 GLY A N 1
ATOM 613 C CA . GLY A 1 81 ? 0.262 5.041 3.834 1.00 91.75 81 GLY A CA 1
ATOM 614 C C . GLY A 1 81 ? -0.414 3.852 4.521 1.00 91.75 81 GLY A C 1
ATOM 615 O O . GLY A 1 81 ? -1.227 4.048 5.427 1.00 91.75 81 GLY A O 1
ATOM 616 N N . GLY A 1 82 ? -0.029 2.624 4.160 1.00 94.00 82 GLY A N 1
ATOM 617 C CA . GLY A 1 82 ? -0.506 1.402 4.811 1.00 94.00 82 GLY A CA 1
ATOM 618 C C . GLY A 1 82 ? -0.148 1.356 6.300 1.00 94.00 82 GLY A C 1
ATOM 619 O O . GLY A 1 82 ? -1.004 1.045 7.133 1.00 94.00 82 GLY A O 1
ATOM 620 N N . CYS A 1 83 ? 1.078 1.741 6.670 1.00 94.62 83 CYS A N 1
ATOM 621 C CA . CYS A 1 83 ? 1.502 1.827 8.070 1.00 94.62 83 CYS A CA 1
ATOM 622 C C . CYS A 1 83 ? 0.698 2.876 8.847 1.00 94.62 83 CYS A C 1
ATOM 624 O O . CYS A 1 83 ? 0.197 2.581 9.933 1.00 94.62 83 CYS A O 1
ATOM 626 N N . ALA A 1 84 ? 0.526 4.077 8.288 1.00 95.12 84 ALA A N 1
ATOM 627 C CA . ALA A 1 84 ? -0.238 5.146 8.928 1.00 95.12 84 ALA A CA 1
ATOM 628 C C . ALA A 1 84 ? -1.697 4.730 9.185 1.00 95.12 84 ALA A C 1
ATOM 630 O O . ALA A 1 84 ? -2.207 4.892 10.297 1.00 95.12 84 ALA A O 1
ATOM 631 N N . LEU A 1 85 ? -2.354 4.126 8.190 1.00 94.94 85 LEU A N 1
ATOM 632 C CA . LEU A 1 85 ? -3.717 3.608 8.332 1.00 94.94 85 LEU A CA 1
ATOM 633 C C . LEU A 1 85 ? -3.798 2.462 9.340 1.00 94.94 85 LEU A C 1
ATOM 635 O O . LEU A 1 85 ? -4.733 2.423 10.137 1.00 94.94 85 LEU A O 1
ATOM 639 N N . SER A 1 86 ? -2.805 1.572 9.359 1.00 95.75 86 SER A N 1
ATOM 640 C CA . SER A 1 86 ? -2.745 0.479 10.334 1.00 95.75 86 SER A CA 1
ATOM 641 C C . SER A 1 86 ? -2.669 1.009 11.763 1.00 95.75 86 SER A C 1
ATOM 643 O O . SER A 1 86 ? -3.421 0.558 12.624 1.00 95.75 86 SER A O 1
ATOM 645 N N . ILE A 1 87 ? -1.826 2.015 12.013 1.00 96.62 87 ILE A N 1
ATOM 646 C CA . ILE A 1 87 ? -1.713 2.663 13.326 1.00 96.62 87 ILE A CA 1
ATOM 647 C C . ILE A 1 87 ? -3.053 3.287 13.731 1.00 96.62 87 ILE A C 1
ATOM 649 O O . ILE A 1 87 ? -3.540 3.032 14.833 1.00 96.62 87 ILE A O 1
ATOM 653 N N . MET A 1 88 ? -3.687 4.055 12.839 1.00 94.50 88 MET A N 1
ATOM 654 C CA . MET A 1 88 ? -4.990 4.669 13.123 1.00 94.50 88 MET A CA 1
ATOM 655 C C . MET A 1 88 ? -6.075 3.620 13.402 1.00 94.50 88 MET A C 1
ATOM 657 O O . MET A 1 88 ? -6.843 3.765 14.356 1.00 94.50 88 MET A O 1
ATOM 661 N N . GLY A 1 89 ? -6.108 2.538 12.621 1.00 94.31 89 GLY A N 1
ATOM 662 C CA . GLY A 1 89 ? -7.022 1.417 12.824 1.00 94.31 89 GLY A CA 1
ATOM 663 C C . GLY A 1 89 ? -6.804 0.727 14.172 1.00 94.31 89 GLY A C 1
ATOM 664 O O . GLY A 1 89 ? -7.761 0.497 14.909 1.00 94.31 89 GLY A O 1
ATOM 665 N N . LEU A 1 90 ? -5.555 0.459 14.556 1.00 95.06 90 LEU A N 1
ATOM 666 C CA . LEU A 1 90 ? -5.230 -0.159 15.846 1.00 95.06 90 LEU A CA 1
ATOM 667 C C . LEU A 1 90 ? -5.607 0.736 17.036 1.00 95.06 90 LEU A C 1
ATOM 669 O O . LEU A 1 90 ? -6.164 0.239 18.017 1.00 95.06 90 LEU A O 1
ATOM 673 N N . ILE A 1 91 ? -5.377 2.050 16.940 1.00 95.25 91 ILE A N 1
ATOM 674 C CA . ILE A 1 91 ? -5.801 3.013 17.969 1.00 95.25 91 ILE A CA 1
ATOM 675 C C . ILE A 1 91 ? -7.327 3.007 18.102 1.00 95.25 91 ILE A C 1
ATOM 677 O O . ILE A 1 91 ? -7.847 2.878 19.213 1.00 95.25 91 ILE A O 1
ATOM 681 N N . ALA A 1 92 ? -8.055 3.089 16.985 1.00 93.50 92 ALA A N 1
ATOM 682 C CA . ALA A 1 92 ? -9.514 3.042 16.993 1.00 93.50 92 ALA A CA 1
ATOM 683 C C . ALA A 1 92 ? -10.031 1.722 17.589 1.00 93.50 92 ALA A C 1
ATOM 685 O O . ALA A 1 92 ? -10.925 1.732 18.436 1.00 93.50 92 ALA A O 1
ATOM 686 N N . MET A 1 93 ? -9.416 0.592 17.230 1.00 94.44 93 MET A N 1
ATOM 687 C CA . MET A 1 93 ? -9.747 -0.717 17.794 1.00 94.44 93 MET A CA 1
ATOM 688 C C . MET A 1 93 ? -9.563 -0.734 19.316 1.00 94.44 93 MET A C 1
ATOM 690 O O . MET A 1 93 ? -10.465 -1.152 20.044 1.00 94.44 93 MET A O 1
ATOM 694 N N . PHE A 1 94 ? -8.430 -0.233 19.810 1.00 94.06 94 PHE A N 1
ATOM 695 C CA . PHE A 1 94 ? -8.158 -0.149 21.242 1.00 94.06 94 PHE A CA 1
ATOM 696 C C . PHE A 1 94 ? -9.189 0.723 21.973 1.00 94.06 94 PHE A C 1
ATOM 698 O O . PHE A 1 94 ? -9.706 0.324 23.020 1.00 94.06 94 PHE A O 1
ATOM 705 N N . VAL A 1 95 ? -9.537 1.886 21.417 1.00 92.69 95 VAL A N 1
ATOM 706 C CA . VAL A 1 95 ? -10.571 2.772 21.977 1.00 92.69 95 VAL A CA 1
ATOM 707 C C . VAL A 1 95 ? -11.928 2.064 22.024 1.00 92.69 95 VAL A C 1
ATOM 709 O O . VAL A 1 95 ? -12.569 2.037 23.077 1.00 92.69 95 VAL A O 1
ATOM 712 N N . GLY A 1 96 ? -12.338 1.427 20.925 1.00 90.81 96 GLY A N 1
ATOM 713 C CA . GLY A 1 96 ? -13.595 0.684 20.840 1.00 90.81 96 GLY A CA 1
ATOM 714 C C . GLY A 1 96 ? -13.684 -0.441 21.875 1.00 90.81 96 GLY A C 1
ATOM 715 O O . GLY A 1 96 ? -14.665 -0.520 22.620 1.00 90.81 96 GLY A O 1
ATOM 716 N N . ILE A 1 97 ? -12.622 -1.244 22.012 1.00 92.44 97 ILE A N 1
ATOM 717 C CA . ILE A 1 97 ? -12.532 -2.314 23.018 1.00 92.44 97 ILE A CA 1
ATOM 718 C C . ILE A 1 97 ? -12.667 -1.749 24.436 1.00 92.44 97 ILE A C 1
ATOM 720 O O . ILE A 1 97 ? -13.408 -2.305 25.250 1.00 92.44 97 ILE A O 1
ATOM 724 N N . ASN A 1 98 ? -11.983 -0.647 24.755 1.00 91.94 98 ASN A N 1
ATOM 725 C CA . ASN A 1 98 ? -12.063 -0.048 26.089 1.00 91.94 98 ASN A CA 1
ATOM 726 C C . ASN A 1 98 ? -13.475 0.453 26.416 1.00 91.94 98 ASN A C 1
ATOM 728 O O . ASN A 1 98 ? -13.961 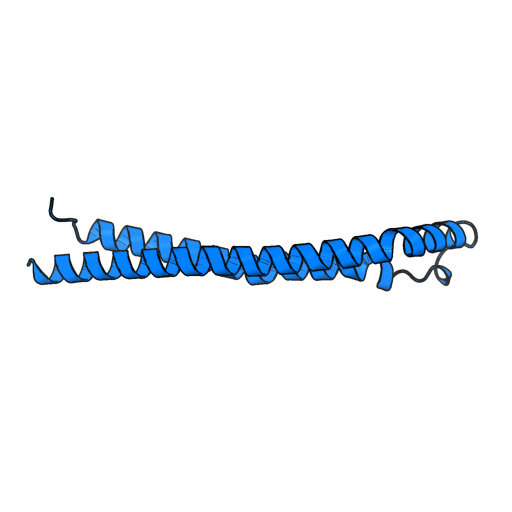0.195 27.518 1.00 91.94 98 ASN A O 1
ATOM 732 N N . ILE A 1 99 ? -14.167 1.080 25.461 1.00 89.56 99 ILE A N 1
ATOM 733 C CA . ILE A 1 99 ? -15.556 1.534 25.639 1.00 89.56 99 ILE A CA 1
ATOM 734 C C . ILE A 1 99 ? -16.494 0.342 25.882 1.00 89.56 99 ILE A C 1
ATOM 736 O O . ILE A 1 99 ? -17.327 0.368 26.796 1.00 89.56 99 ILE A O 1
ATOM 740 N N . VAL A 1 100 ? -16.342 -0.744 25.116 1.00 90.06 100 VAL A N 1
ATOM 741 C CA . VAL A 1 100 ? -17.130 -1.972 25.319 1.00 90.06 100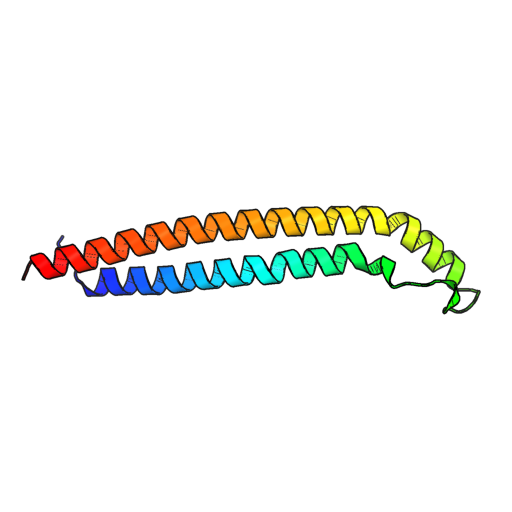 VAL A CA 1
ATOM 742 C C . VAL A 1 100 ? -16.849 -2.589 26.695 1.00 90.06 100 VAL A C 1
ATOM 744 O O . VAL A 1 100 ? -17.783 -2.983 27.393 1.00 90.06 100 VAL A O 1
ATOM 747 N N . ARG A 1 101 ? -15.586 -2.633 27.136 1.00 88.75 101 ARG A N 1
ATOM 748 C CA . ARG A 1 101 ? -15.219 -3.181 28.455 1.00 88.75 101 ARG A CA 1
ATOM 749 C C . ARG A 1 101 ? -15.739 -2.327 29.611 1.00 88.75 101 ARG A C 1
ATOM 751 O O . ARG A 1 101 ? -16.210 -2.883 30.598 1.00 88.75 101 ARG A O 1
ATOM 758 N N . GLN A 1 102 ? -15.660 -1.002 29.510 1.00 87.94 102 GLN A N 1
ATOM 759 C CA . GLN A 1 102 ? -16.157 -0.097 30.552 1.00 87.94 102 GLN A CA 1
ATOM 760 C C . GLN A 1 102 ? -17.683 -0.142 30.667 1.00 87.94 102 GLN A C 1
ATOM 762 O O . GLN A 1 102 ? -18.210 -0.195 31.776 1.00 87.94 102 GLN A O 1
ATOM 767 N N . SER A 1 103 ? -18.392 -0.189 29.537 1.00 80.44 103 SER A N 1
ATOM 768 C CA . SER A 1 103 ? -19.853 -0.323 29.538 1.00 80.44 103 SER A CA 1
ATOM 769 C C . SER A 1 103 ? -20.321 -1.671 30.097 1.00 80.44 103 SER A C 1
ATOM 771 O O . SER A 1 103 ? -21.329 -1.707 30.792 1.00 80.44 103 SER A O 1
ATOM 773 N N . ALA A 1 104 ? -19.568 -2.756 29.884 1.00 75.06 104 ALA A N 1
ATOM 774 C CA . ALA A 1 104 ? -19.872 -4.066 30.465 1.00 75.06 104 ALA A CA 1
ATOM 775 C C . ALA A 1 104 ? -19.664 -4.137 31.991 1.00 75.06 104 ALA A C 1
ATOM 777 O O . ALA A 1 104 ? -20.365 -4.889 32.652 1.00 75.06 104 ALA A O 1
ATOM 778 N N . LYS A 1 105 ? -18.728 -3.359 32.554 1.00 74.62 105 LYS A N 1
ATOM 779 C CA . LYS A 1 105 ? -18.489 -3.269 34.012 1.00 74.62 105 LYS A CA 1
ATOM 780 C C . LYS A 1 105 ? -19.456 -2.327 34.742 1.00 74.62 105 LYS A C 1
ATOM 782 O O . LYS A 1 105 ? -19.419 -2.238 35.962 1.00 74.62 105 LYS A O 1
ATOM 787 N N . SER A 1 106 ? -20.232 -1.548 33.991 1.00 59.03 106 SER A N 1
ATOM 788 C CA . SER A 1 106 ? -21.171 -0.544 34.499 1.00 59.03 106 SER A CA 1
ATOM 789 C C . SER A 1 106 ? -22.596 -1.095 34.692 1.00 59.03 106 SER A C 1
ATOM 791 O O . SER A 1 106 ? -23.483 -0.318 35.061 1.00 59.03 106 SER A O 1
ATOM 793 N N . ILE A 1 107 ? -22.822 -2.367 34.370 1.00 52.50 107 ILE A N 1
ATOM 794 C CA . ILE A 1 107 ? -24.067 -3.117 34.582 1.00 52.50 107 ILE A CA 1
ATOM 795 C C . ILE A 1 107 ? -23.833 -4.012 35.793 1.00 52.50 107 ILE A C 1
ATOM 797 O O . ILE A 1 107 ? -24.741 -4.069 36.644 1.00 52.50 107 ILE A O 1
#

Foldseek 3Di:
DQDALVVLVVLLVVLVVLLVVLVCLLPPQLVVLVCQLCVLVPDDLVVDDPVCSVVSVVCCVPCNVVSNVVSVVSNVVSNVSSVVSNVVSVVSNVVSVVSNVVNVVVD

Radius of gyration: 23.72 Å; chains: 1; bounding box: 40×19×73 Å